Protein AF-A0A661WJ34-F1 (afdb_monomer_lite)

Structure (mmCIF, N/CA/C/O backbone):
data_AF-A0A661WJ34-F1
#
_entry.id   AF-A0A661WJ34-F1
#
loop_
_atom_site.group_PDB
_atom_site.id
_atom_site.type_symbol
_atom_site.label_atom_id
_atom_site.label_alt_id
_atom_site.label_comp_id
_atom_site.label_asym_id
_atom_site.label_entity_id
_atom_site.label_seq_id
_atom_site.pdbx_PDB_ins_code
_atom_site.Cartn_x
_atom_site.Cartn_y
_atom_site.Cartn_z
_atom_site.occupancy
_atom_site.B_iso_or_equiv
_atom_site.auth_seq_id
_atom_site.auth_comp_id
_atom_site.auth_asym_id
_atom_site.auth_atom_id
_atom_site.pdbx_PDB_model_num
ATOM 1 N N . MET A 1 1 ? 0.796 -4.594 18.174 1.00 51.69 1 MET A N 1
ATOM 2 C CA . MET A 1 1 ? 0.761 -3.119 18.205 1.00 51.69 1 MET A CA 1
ATOM 3 C C . MET A 1 1 ? 1.627 -2.633 17.064 1.00 51.69 1 MET A C 1
ATOM 5 O O . MET A 1 1 ? 2.802 -2.977 17.048 1.00 51.69 1 MET A O 1
ATOM 9 N N . SER A 1 2 ? 1.042 -1.955 16.076 1.00 58.69 2 SER A N 1
ATOM 10 C CA . SER A 1 2 ? 1.826 -1.200 15.095 1.00 58.69 2 SER A CA 1
ATOM 11 C C . SER A 1 2 ? 2.604 -0.106 15.833 1.00 58.69 2 SER A C 1
ATOM 13 O O . SER A 1 2 ? 2.146 0.401 16.855 1.00 58.69 2 SER A O 1
ATOM 15 N N . LEU A 1 3 ? 3.793 0.243 15.339 1.00 66.56 3 LEU A N 1
ATOM 16 C CA . LEU A 1 3 ? 4.609 1.332 15.899 1.00 66.56 3 LEU A CA 1
ATOM 17 C C . LEU A 1 3 ? 3.978 2.721 15.670 1.00 66.56 3 LEU A C 1
ATOM 19 O O . LEU A 1 3 ? 4.454 3.705 16.227 1.00 66.56 3 LEU A O 1
ATOM 23 N N . ILE A 1 4 ? 2.929 2.789 14.846 1.00 73.56 4 ILE A N 1
ATOM 24 C CA . ILE A 1 4 ? 2.230 4.002 14.425 1.00 73.56 4 ILE A CA 1
ATOM 25 C C . ILE A 1 4 ? 0.730 3.769 14.634 1.00 73.56 4 ILE A C 1
ATOM 27 O O . ILE A 1 4 ? 0.209 2.717 14.250 1.00 73.56 4 ILE A O 1
ATOM 31 N N . GLU A 1 5 ? 0.072 4.723 15.289 1.00 81.88 5 GLU A N 1
ATOM 32 C CA . GLU A 1 5 ? -1.382 4.760 15.477 1.00 81.88 5 GLU A CA 1
ATOM 33 C C . GLU A 1 5 ? -2.086 5.002 14.132 1.00 81.88 5 GLU A C 1
ATOM 35 O O . GLU A 1 5 ? -1.545 5.699 13.273 1.00 81.88 5 GLU A O 1
ATOM 40 N N . GLU A 1 6 ? -3.270 4.415 13.935 1.00 81.81 6 GLU A N 1
ATOM 41 C CA . GLU A 1 6 ? -4.092 4.721 12.757 1.00 81.81 6 GLU A CA 1
ATOM 42 C C . GLU A 1 6 ? -4.465 6.206 12.767 1.00 81.81 6 GLU A C 1
ATOM 44 O O . GLU A 1 6 ? -4.808 6.771 13.806 1.00 81.81 6 GLU A O 1
ATOM 49 N N . SER A 1 7 ? -4.381 6.855 11.608 1.00 87.06 7 SER A N 1
ATOM 50 C CA . SER A 1 7 ? -4.627 8.291 11.499 1.00 87.06 7 SER A CA 1
ATOM 51 C C . SER A 1 7 ? -6.099 8.654 11.713 1.00 87.06 7 SER A C 1
ATOM 53 O O . SER A 1 7 ? -6.412 9.807 12.022 1.00 87.06 7 SER A O 1
ATOM 55 N N . GLY A 1 8 ? -7.010 7.693 11.514 1.00 88.62 8 GLY A N 1
ATOM 56 C CA . GLY A 1 8 ? -8.454 7.914 11.503 1.00 88.62 8 GLY A CA 1
ATOM 57 C C . GLY A 1 8 ? -8.942 8.628 10.237 1.00 88.62 8 GLY A C 1
ATOM 58 O O . GLY A 1 8 ? -10.118 8.993 10.144 1.00 88.62 8 GLY A O 1
ATOM 59 N N . LEU A 1 9 ? -8.055 8.846 9.258 1.00 91.06 9 LEU A N 1
ATOM 60 C CA . LEU A 1 9 ? -8.345 9.447 7.963 1.00 91.06 9 LEU A CA 1
ATOM 61 C C . LEU A 1 9 ? -8.109 8.416 6.860 1.00 91.06 9 LEU A C 1
ATOM 63 O O . LEU A 1 9 ? -6.991 7.984 6.616 1.00 91.06 9 LEU A O 1
ATOM 67 N N . TYR A 1 10 ? -9.172 8.083 6.134 1.00 94.12 10 TYR A N 1
ATOM 68 C CA . TYR A 1 10 ? -9.137 6.996 5.161 1.00 94.12 10 TYR A CA 1
ATOM 69 C C . TYR A 1 10 ? -9.079 7.494 3.713 1.00 94.12 10 TYR A C 1
ATOM 71 O O . TYR A 1 10 ? -9.934 8.269 3.258 1.00 94.12 10 TYR A O 1
ATOM 79 N N . TYR A 1 11 ? -8.118 6.965 2.960 1.00 95.56 11 TYR A N 1
ATOM 80 C CA . TYR A 1 11 ? -8.071 7.014 1.503 1.00 95.56 11 TYR A CA 1
ATOM 81 C C . TYR A 1 11 ? -8.998 5.961 0.867 1.00 95.56 11 TYR A C 1
ATOM 83 O O . TYR A 1 11 ? -9.326 4.943 1.488 1.00 95.56 11 TYR A O 1
ATOM 91 N N . PRO A 1 12 ? -9.421 6.170 -0.398 1.00 97.44 12 PRO A N 1
ATOM 92 C CA . PRO A 1 12 ? -10.112 5.145 -1.173 1.00 97.44 12 PRO A CA 1
ATOM 93 C C . PRO A 1 12 ? -9.268 3.872 -1.326 1.00 97.44 12 PRO A C 1
ATOM 95 O O . PRO A 1 12 ? -8.077 3.959 -1.619 1.00 97.44 12 PRO A O 1
ATOM 98 N N . ASN A 1 13 ? -9.883 2.693 -1.239 1.00 97.12 13 ASN A N 1
ATOM 99 C CA . ASN A 1 13 ? -9.185 1.406 -1.353 1.00 97.12 13 ASN A CA 1
ATOM 100 C C . ASN A 1 13 ? -8.373 1.288 -2.653 1.00 97.12 13 ASN A C 1
ATOM 102 O O . ASN A 1 13 ? -7.219 0.857 -2.630 1.00 97.12 13 ASN A O 1
ATOM 106 N N . LYS A 1 14 ? -8.927 1.765 -3.778 1.00 97.44 14 LYS A N 1
ATOM 107 C CA . LYS A 1 14 ? -8.237 1.796 -5.078 1.00 97.44 14 LYS A CA 1
ATOM 108 C C . LYS A 1 14 ? -6.901 2.553 -5.026 1.00 97.44 14 LYS A C 1
ATOM 110 O O . LYS A 1 14 ? -5.976 2.165 -5.733 1.00 97.44 14 LYS A O 1
ATOM 115 N N . PHE A 1 15 ? -6.764 3.588 -4.194 1.00 97.12 15 PHE A N 1
ATOM 116 C CA . PHE A 1 15 ? -5.491 4.295 -4.017 1.00 97.12 15 PHE A CA 1
ATOM 117 C C . PHE A 1 15 ? -4.428 3.381 -3.392 1.00 97.12 15 PHE A C 1
ATOM 119 O O . PHE A 1 15 ? -3.365 3.189 -3.983 1.00 97.12 15 PHE A O 1
ATOM 126 N N . GLY A 1 16 ? -4.744 2.745 -2.259 1.00 95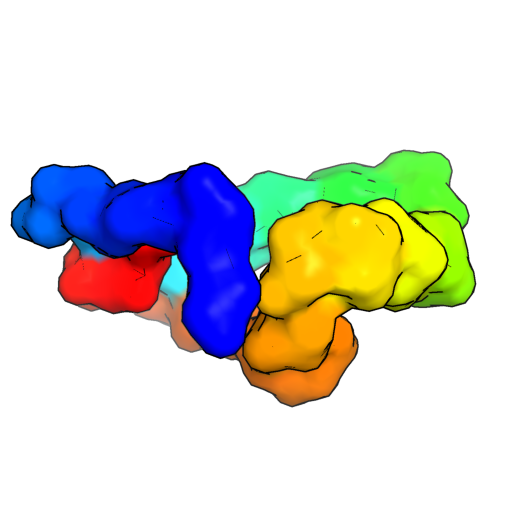.94 16 GLY A N 1
ATOM 127 C CA . GLY A 1 16 ? -3.847 1.784 -1.610 1.00 95.94 16 GLY A CA 1
ATOM 128 C C . GLY A 1 16 ? -3.511 0.591 -2.510 1.00 95.94 16 GLY A C 1
ATOM 129 O O . GLY A 1 16 ? -2.355 0.177 -2.591 1.00 95.94 16 GLY A O 1
ATOM 130 N N . LEU A 1 17 ? -4.497 0.086 -3.260 1.00 97.38 17 LEU A N 1
ATOM 131 C CA . LEU A 1 17 ? -4.306 -1.001 -4.222 1.00 97.38 17 LEU A CA 1
ATOM 132 C C . LEU A 1 17 ? -3.300 -0.639 -5.323 1.00 97.38 17 LEU A C 1
ATOM 134 O O . LEU A 1 17 ? -2.438 -1.453 -5.646 1.00 97.38 17 LEU A O 1
ATOM 138 N N . ILE A 1 18 ? -3.400 0.564 -5.901 1.00 97.75 18 ILE A N 1
ATOM 139 C CA . ILE A 1 18 ? -2.466 1.034 -6.937 1.00 97.75 18 ILE A CA 1
ATOM 140 C C . ILE A 1 18 ? -1.045 1.118 -6.377 1.00 97.75 18 ILE A C 1
ATOM 142 O O . ILE A 1 18 ? -0.115 0.662 -7.036 1.00 97.75 18 ILE A O 1
ATOM 146 N N . ILE A 1 19 ? -0.877 1.648 -5.161 1.00 96.31 19 ILE A N 1
ATOM 147 C CA . ILE A 1 19 ? 0.436 1.749 -4.511 1.00 96.31 19 ILE A CA 1
ATOM 148 C C . ILE A 1 19 ? 1.051 0.364 -4.316 1.00 96.31 19 ILE A C 1
ATOM 150 O O . ILE A 1 19 ? 2.178 0.132 -4.744 1.00 96.31 19 ILE A O 1
ATOM 154 N N . ILE A 1 20 ? 0.311 -0.565 -3.705 1.00 96.12 20 ILE A N 1
ATOM 155 C CA . ILE A 1 20 ? 0.820 -1.913 -3.416 1.00 96.12 20 ILE A CA 1
ATOM 156 C C . ILE A 1 20 ? 1.186 -2.640 -4.714 1.00 96.12 20 ILE A C 1
ATOM 158 O O . ILE A 1 20 ? 2.263 -3.226 -4.794 1.00 96.12 20 ILE A O 1
ATOM 162 N N . LYS A 1 21 ? 0.350 -2.538 -5.755 1.00 96.75 21 LYS A N 1
ATOM 163 C CA . LYS A 1 21 ? 0.646 -3.129 -7.068 1.00 96.75 21 LYS A CA 1
ATOM 164 C C . LYS A 1 21 ? 1.868 -2.506 -7.738 1.00 96.75 21 LYS A C 1
ATOM 166 O O . LYS A 1 21 ? 2.663 -3.234 -8.314 1.00 96.75 21 LYS A O 1
ATOM 171 N N . ALA A 1 22 ? 2.040 -1.187 -7.657 1.00 97.88 22 ALA A N 1
ATOM 172 C CA . ALA A 1 22 ? 3.220 -0.522 -8.208 1.00 97.88 22 ALA A CA 1
ATOM 173 C C . ALA A 1 22 ? 4.508 -0.961 -7.489 1.00 97.88 22 ALA A C 1
ATOM 175 O O . ALA A 1 22 ? 5.531 -1.180 -8.131 1.00 97.88 22 ALA A O 1
ATOM 176 N N . LEU A 1 23 ? 4.455 -1.139 -6.165 1.00 96.81 23 LEU A N 1
ATOM 177 C CA . LEU A 1 23 ? 5.575 -1.688 -5.395 1.00 96.81 23 LEU A CA 1
ATOM 178 C C . LEU A 1 23 ? 5.866 -3.149 -5.770 1.00 96.81 23 LEU A C 1
ATOM 180 O O . LEU A 1 23 ? 7.033 -3.508 -5.927 1.00 96.81 23 LEU A O 1
ATOM 184 N N . GLU A 1 24 ? 4.830 -3.980 -5.943 1.00 96.50 24 GLU A N 1
ATOM 185 C CA . GLU A 1 24 ? 4.985 -5.366 -6.407 1.00 96.50 24 GLU A CA 1
ATOM 186 C C . GLU A 1 24 ? 5.626 -5.430 -7.799 1.00 96.50 24 GLU A C 1
ATOM 188 O O . GLU A 1 24 ? 6.510 -6.253 -8.016 1.00 96.50 24 GLU A O 1
ATOM 193 N N . ASP A 1 25 ? 5.227 -4.550 -8.720 1.00 97.75 25 ASP A N 1
ATOM 194 C CA . ASP A 1 25 ? 5.747 -4.504 -10.092 1.00 97.75 25 ASP A CA 1
ATOM 195 C C . ASP A 1 25 ? 7.236 -4.121 -10.133 1.00 97.75 25 ASP A C 1
ATOM 197 O O . ASP A 1 25 ? 8.033 -4.748 -10.829 1.00 97.75 25 ASP A O 1
ATOM 201 N N . VAL A 1 26 ? 7.648 -3.141 -9.319 1.00 97.75 26 VAL A N 1
ATOM 202 C CA . VAL A 1 26 ? 9.046 -2.677 -9.266 1.00 97.75 26 VAL A CA 1
ATOM 203 C C . VAL A 1 26 ? 9.961 -3.661 -8.531 1.00 97.75 26 VAL A C 1
ATOM 205 O O . VAL A 1 26 ? 11.101 -3.872 -8.942 1.00 97.75 26 VAL A O 1
ATOM 208 N N . MET A 1 27 ? 9.503 -4.236 -7.417 1.00 96.12 27 MET A N 1
ATOM 209 C CA . MET A 1 27 ? 10.356 -5.020 -6.512 1.00 96.12 27 MET A CA 1
ATOM 210 C C . MET A 1 27 ? 10.164 -6.539 -6.622 1.00 96.12 27 MET A C 1
ATOM 212 O O . MET A 1 27 ? 10.958 -7.308 -6.071 1.00 96.12 27 MET A O 1
ATOM 216 N N . GLY A 1 28 ? 9.094 -6.986 -7.275 1.00 97.00 28 GLY A N 1
ATOM 217 C CA . GLY A 1 28 ? 8.610 -8.360 -7.231 1.00 97.00 28 GLY A CA 1
ATOM 218 C C . GLY A 1 28 ? 7.937 -8.724 -5.901 1.00 97.00 28 GLY A C 1
ATOM 219 O O . GLY A 1 28 ? 8.137 -8.100 -4.854 1.00 97.00 28 GLY A O 1
ATOM 220 N N . ARG A 1 29 ? 7.171 -9.820 -5.923 1.00 95.25 29 ARG A N 1
ATOM 221 C CA . ARG A 1 29 ? 6.378 -10.295 -4.776 1.00 95.25 29 ARG A CA 1
ATOM 222 C C . ARG A 1 29 ? 7.206 -10.581 -3.520 1.00 95.25 29 ARG A C 1
ATOM 224 O O . ARG A 1 29 ? 6.806 -10.218 -2.419 1.00 95.25 29 ARG A O 1
ATOM 231 N N . ASN A 1 30 ? 8.387 -11.184 -3.668 1.00 96.56 30 ASN A N 1
ATOM 232 C CA . ASN A 1 30 ? 9.266 -11.475 -2.527 1.00 96.56 30 ASN A CA 1
ATOM 233 C C . ASN A 1 30 ? 9.811 -10.196 -1.876 1.00 96.56 30 ASN A C 1
ATOM 235 O O . ASN A 1 30 ? 9.880 -10.115 -0.650 1.00 96.56 30 ASN A O 1
ATOM 239 N N . GLY A 1 31 ? 10.170 -9.197 -2.690 1.00 96.69 31 GLY A N 1
ATOM 240 C CA . GLY A 1 31 ? 10.631 -7.901 -2.202 1.00 96.69 31 GLY A CA 1
ATOM 241 C C . GLY A 1 31 ? 9.526 -7.165 -1.452 1.00 96.69 31 GLY A C 1
ATOM 242 O O . GLY A 1 31 ? 9.749 -6.697 -0.335 1.00 96.69 31 GLY A O 1
ATOM 243 N N . LEU A 1 32 ? 8.322 -7.110 -2.033 1.00 97.06 32 LEU A N 1
ATOM 244 C CA . LEU A 1 32 ? 7.155 -6.502 -1.392 1.00 97.06 32 LEU A CA 1
ATOM 245 C C . LEU A 1 32 ? 6.858 -7.172 -0.044 1.00 97.06 32 LEU A C 1
ATOM 247 O O . LEU A 1 32 ? 6.725 -6.488 0.971 1.00 97.06 32 LEU A O 1
ATOM 251 N N . ASN A 1 33 ? 6.836 -8.506 -0.011 1.00 96.56 33 ASN A N 1
ATOM 252 C CA . ASN A 1 33 ? 6.608 -9.261 1.217 1.00 96.56 33 ASN A CA 1
ATOM 253 C C . ASN A 1 33 ? 7.658 -8.942 2.289 1.00 96.56 33 ASN A C 1
ATOM 255 O O . ASN A 1 33 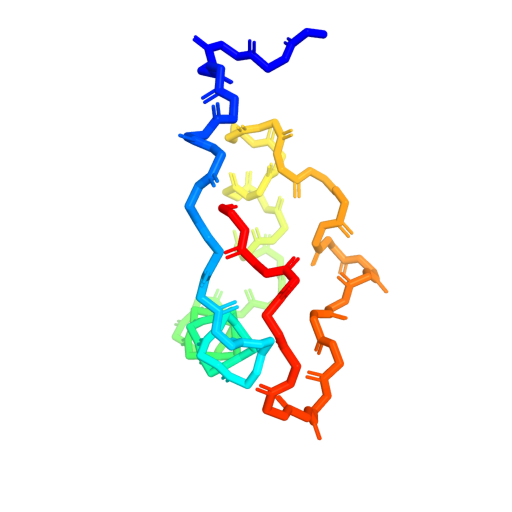? 7.303 -8.792 3.456 1.00 96.56 33 ASN A O 1
ATOM 259 N N . ALA A 1 34 ? 8.937 -8.812 1.923 1.00 96.75 34 ALA A N 1
ATOM 260 C CA . ALA A 1 34 ? 9.993 -8.468 2.874 1.00 96.75 34 ALA A CA 1
ATOM 261 C C . ALA A 1 34 ? 9.774 -7.082 3.509 1.00 96.75 34 ALA A C 1
ATOM 263 O O . ALA A 1 34 ? 9.863 -6.956 4.731 1.00 96.75 34 ALA A O 1
ATOM 264 N N . ILE A 1 35 ? 9.429 -6.061 2.712 1.00 94.81 35 ILE A N 1
ATOM 265 C CA . ILE A 1 35 ? 9.169 -4.707 3.229 1.00 94.81 35 ILE A CA 1
ATOM 266 C C . ILE A 1 35 ? 7.893 -4.661 4.074 1.00 94.81 35 ILE A C 1
ATOM 268 O O . ILE A 1 35 ? 7.907 -4.068 5.150 1.00 94.81 35 ILE A O 1
ATOM 272 N N . LEU A 1 36 ? 6.809 -5.316 3.646 1.00 94.38 36 LEU A N 1
ATOM 273 C CA . LEU A 1 36 ? 5.569 -5.379 4.429 1.00 94.38 36 LEU A CA 1
ATOM 274 C C . LEU A 1 36 ? 5.782 -6.070 5.782 1.00 94.38 36 LEU A C 1
ATOM 276 O O . LEU A 1 36 ? 5.253 -5.606 6.790 1.00 94.38 36 LEU A O 1
ATOM 280 N N . ASN A 1 37 ? 6.591 -7.134 5.829 1.00 94.38 37 ASN A N 1
ATOM 281 C CA . ASN A 1 37 ? 6.985 -7.764 7.091 1.00 94.38 37 ASN A CA 1
ATOM 282 C C . ASN A 1 37 ? 7.799 -6.807 7.972 1.00 94.38 37 ASN A C 1
ATOM 284 O O . ASN A 1 37 ? 7.489 -6.661 9.152 1.00 94.38 37 ASN A O 1
ATOM 288 N N . LEU A 1 38 ? 8.798 -6.124 7.402 1.00 93.94 38 LEU A N 1
ATOM 289 C CA . LEU A 1 38 ? 9.635 -5.168 8.133 1.00 93.94 38 LEU A CA 1
ATOM 290 C C . LEU A 1 38 ? 8.820 -3.995 8.703 1.00 93.94 38 LEU A C 1
ATOM 292 O O . LEU A 1 38 ? 9.078 -3.549 9.817 1.00 93.94 38 LEU A O 1
ATOM 296 N N . ALA A 1 39 ? 7.821 -3.521 7.957 1.00 91.12 39 ALA A N 1
ATOM 297 C CA . ALA A 1 39 ? 6.931 -2.434 8.356 1.00 91.12 39 ALA A CA 1
ATOM 298 C C . ALA A 1 39 ? 5.802 -2.869 9.314 1.00 91.12 39 ALA A C 1
ATOM 300 O O . ALA A 1 39 ? 5.028 -2.027 9.765 1.00 91.12 39 ALA A O 1
ATOM 301 N N . GLY A 1 40 ? 5.662 -4.167 9.614 1.00 91.19 40 GLY A N 1
ATOM 302 C CA . GLY A 1 40 ? 4.546 -4.687 10.414 1.00 91.19 40 GLY A CA 1
ATOM 303 C C . GLY A 1 40 ? 3.185 -4.624 9.704 1.00 91.19 40 GLY A C 1
ATOM 304 O O . GLY A 1 40 ? 2.145 -4.674 10.356 1.00 91.19 40 GLY A O 1
ATOM 305 N N . LEU A 1 41 ? 3.180 -4.529 8.373 1.00 91.62 41 LEU A N 1
ATOM 306 C CA . LEU A 1 41 ? 2.000 -4.406 7.510 1.00 91.62 41 LEU A CA 1
ATOM 307 C C . LEU A 1 41 ? 1.628 -5.739 6.839 1.00 91.62 41 LEU A C 1
ATOM 309 O O . LEU A 1 41 ? 1.201 -5.784 5.685 1.00 91.62 41 LEU A O 1
ATOM 313 N N . THR A 1 42 ? 1.762 -6.847 7.567 1.00 92.12 42 THR A N 1
ATOM 314 C CA . THR A 1 42 ? 1.536 -8.205 7.042 1.00 92.12 42 THR A CA 1
ATOM 315 C C . THR A 1 42 ? 0.114 -8.441 6.527 1.00 92.12 42 THR A C 1
ATOM 317 O O . THR A 1 42 ? -0.078 -9.294 5.663 1.00 92.12 42 THR A O 1
ATOM 320 N N . LYS A 1 43 ? -0.869 -7.638 6.969 1.00 91.44 43 LYS A N 1
ATOM 321 C CA . LYS A 1 43 ? -2.257 -7.653 6.464 1.00 91.44 43 LYS A CA 1
ATOM 322 C C . LYS A 1 43 ? -2.354 -7.480 4.942 1.00 91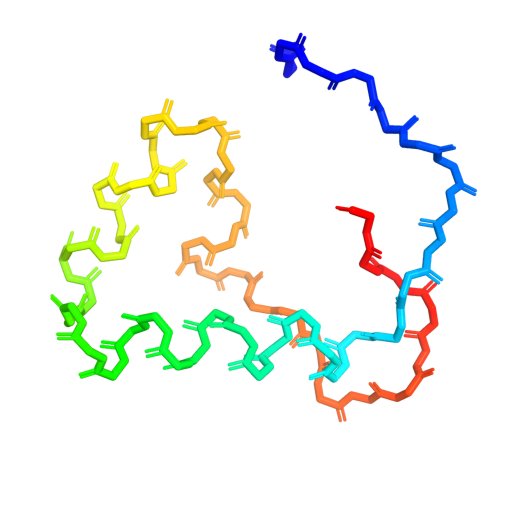.44 43 LYS A C 1
ATOM 324 O O . LYS A 1 43 ? -3.272 -8.015 4.332 1.00 91.44 43 LYS A O 1
ATOM 329 N N . TYR A 1 44 ? -1.383 -6.802 4.330 1.00 93.12 44 TYR A N 1
ATOM 330 C CA . TYR A 1 44 ? -1.351 -6.545 2.891 1.00 93.12 44 TYR A CA 1
ATOM 331 C C . TYR A 1 44 ? -0.575 -7.591 2.073 1.00 93.12 44 TYR A C 1
ATOM 333 O O . TYR A 1 44 ? -0.481 -7.432 0.864 1.00 93.12 44 TYR A O 1
ATOM 341 N N . ILE A 1 45 ? -0.024 -8.652 2.680 1.00 92.50 45 ILE A N 1
ATOM 342 C CA . ILE A 1 45 ? 0.707 -9.705 1.941 1.00 92.50 45 ILE A CA 1
ATOM 343 C C . ILE A 1 45 ? -0.255 -10.543 1.088 1.00 92.50 45 ILE A C 1
ATOM 345 O O . ILE A 1 45 ? -0.015 -10.740 -0.102 1.00 92.50 45 ILE A O 1
ATOM 349 N N . ASP A 1 46 ? -1.368 -10.977 1.686 1.00 88.50 46 ASP A N 1
ATOM 350 C CA . ASP A 1 46 ? -2.410 -11.769 1.014 1.00 88.50 46 ASP A CA 1
ATOM 351 C C . ASP A 1 46 ? -3.771 -11.048 0.963 1.00 88.50 46 ASP A C 1
ATOM 353 O O . ASP A 1 46 ? -4.712 -11.525 0.331 1.00 88.50 46 ASP A O 1
ATOM 357 N N . GLY A 1 47 ? -3.883 -9.882 1.609 1.00 90.94 47 GLY A N 1
ATOM 358 C CA . GLY A 1 47 ? -5.106 -9.084 1.707 1.00 90.94 47 GLY A CA 1
ATOM 359 C C . GLY A 1 47 ? -4.961 -7.723 1.040 1.00 90.94 47 GLY A C 1
ATOM 360 O O . GLY A 1 47 ? -4.874 -6.702 1.720 1.00 90.94 47 GLY A O 1
ATOM 361 N N . TYR A 1 48 ? -4.908 -7.687 -0.292 1.00 93.56 48 TYR A N 1
ATOM 362 C CA . TYR A 1 48 ? -4.834 -6.411 -1.010 1.0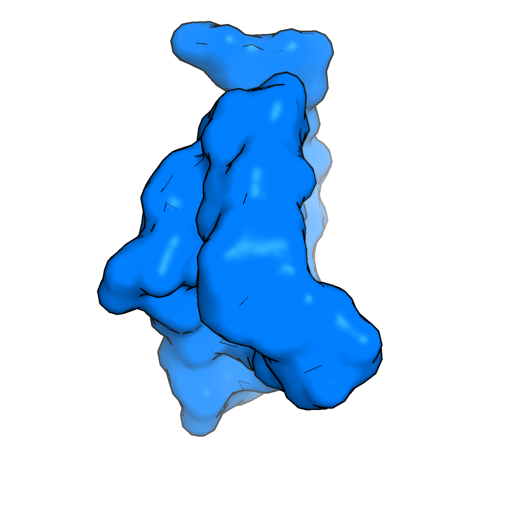0 93.56 48 TYR A CA 1
ATOM 363 C C . TYR A 1 48 ? -6.114 -5.591 -0.793 1.00 93.56 48 TYR A C 1
ATOM 365 O O . TYR A 1 48 ? -7.195 -6.176 -0.668 1.00 93.56 48 TYR A O 1
ATOM 373 N N . PRO A 1 49 ? -6.026 -4.246 -0.783 1.00 95.88 49 PRO A N 1
ATOM 374 C CA . PRO A 1 49 ? -7.212 -3.408 -0.709 1.00 95.88 49 PRO A CA 1
ATOM 375 C C . PRO A 1 49 ? -8.187 -3.732 -1.855 1.00 95.88 49 PRO A C 1
ATOM 377 O O . PRO A 1 49 ? -7.742 -3.973 -2.983 1.00 95.88 49 PRO A O 1
ATOM 380 N N . PRO A 1 50 ? -9.508 -3.730 -1.606 1.00 96.56 50 PRO A N 1
ATOM 381 C CA . PRO A 1 50 ? -10.503 -3.957 -2.647 1.00 96.56 50 PRO A CA 1
ATOM 382 C C . PRO A 1 50 ? -10.368 -2.967 -3.809 1.00 96.56 50 PRO A C 1
ATOM 384 O O . PRO A 1 50 ? -10.046 -1.794 -3.614 1.00 96.56 50 PRO A O 1
ATOM 387 N N . ASP A 1 51 ? -10.686 -3.402 -5.028 1.00 97.00 51 ASP A N 1
ATOM 388 C CA . ASP A 1 51 ? -10.699 -2.511 -6.193 1.00 97.00 51 ASP A CA 1
ATOM 389 C C . ASP A 1 51 ? -11.994 -1.680 -6.259 1.00 97.00 51 ASP A C 1
ATOM 391 O O . ASP A 1 51 ? -12.829 -1.841 -7.148 1.00 97.00 51 ASP A O 1
ATOM 395 N N . ASN A 1 52 ? -12.194 -0.808 -5.270 1.00 97.81 52 ASN A N 1
ATOM 396 C CA . ASN A 1 52 ? -13.346 0.083 -5.180 1.00 97.81 52 ASN A CA 1
ATOM 397 C C . ASN A 1 52 ? -12.948 1.475 -4.646 1.00 97.81 52 ASN A C 1
ATOM 399 O O . ASN A 1 52 ? -11.799 1.726 -4.279 1.00 97.81 52 ASN A O 1
ATOM 403 N N . LEU A 1 53 ? -13.895 2.415 -4.652 1.00 97.44 53 LEU A N 1
ATOM 404 C CA . LEU A 1 53 ? -13.675 3.792 -4.189 1.00 97.44 53 LEU A CA 1
ATOM 405 C C . LEU A 1 53 ? -14.102 4.016 -2.728 1.00 97.44 53 LEU A C 1
ATOM 407 O O . LEU A 1 53 ? -14.157 5.160 -2.278 1.00 97.44 53 LEU A O 1
ATOM 411 N N . GLU A 1 54 ? -14.413 2.951 -1.987 1.00 97.44 54 GLU A N 1
ATOM 412 C CA . GLU A 1 54 ? -14.771 3.054 -0.572 1.00 97.44 54 GLU A CA 1
ATOM 413 C C . GLU A 1 54 ? -13.551 3.477 0.247 1.00 97.44 54 GLU A C 1
ATOM 415 O O . GLU A 1 54 ? -12.421 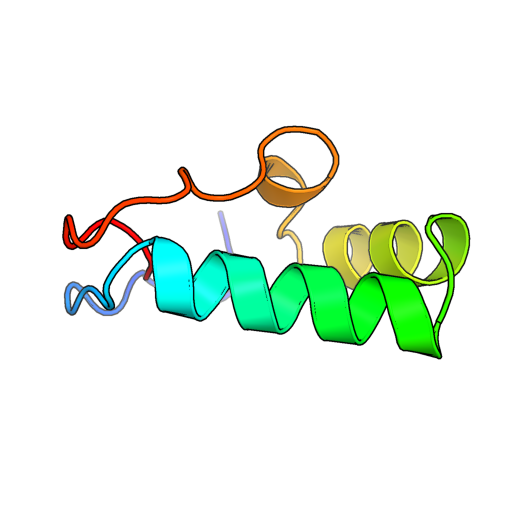3.084 -0.044 1.00 97.44 54 GLU A O 1
ATOM 420 N N . LYS A 1 55 ? -13.775 4.301 1.271 1.00 95.06 55 LYS A N 1
ATOM 421 C CA . LYS A 1 55 ? -12.715 4.798 2.147 1.00 95.06 55 LYS A CA 1
ATOM 422 C C . LYS A 1 55 ? -12.394 3.754 3.216 1.00 95.06 55 LYS A C 1
ATOM 424 O O . LYS A 1 55 ? -13.071 3.714 4.237 1.00 95.06 55 LYS A O 1
ATOM 429 N N . GLY A 1 56 ? -11.394 2.914 2.961 1.00 92.12 56 GLY A N 1
ATOM 430 C CA . GLY A 1 56 ? -10.985 1.838 3.871 1.00 92.12 56 GLY A CA 1
ATOM 431 C C . GLY A 1 56 ? -9.472 1.671 4.025 1.00 92.12 56 GLY A C 1
ATOM 432 O O . GLY A 1 56 ? -9.039 0.725 4.676 1.00 92.12 56 GLY A O 1
ATOM 433 N N . PHE A 1 57 ? -8.670 2.567 3.443 1.00 92.12 57 PHE A N 1
ATOM 434 C CA . PHE A 1 57 ? -7.210 2.513 3.506 1.00 92.12 57 PHE A CA 1
ATOM 435 C C . PHE A 1 57 ? -6.668 3.635 4.402 1.00 92.12 57 PHE A C 1
ATOM 437 O O . PHE A 1 57 ? -6.779 4.801 4.028 1.00 92.12 57 PHE A O 1
ATOM 444 N N . ASP A 1 58 ? -6.117 3.275 5.563 1.00 88.25 58 ASP A N 1
ATOM 445 C CA . ASP A 1 58 ? -5.405 4.162 6.506 1.00 88.25 58 ASP A CA 1
ATOM 446 C C . ASP A 1 58 ? -3.888 3.963 6.356 1.00 88.25 58 ASP A C 1
ATOM 448 O O . ASP A 1 58 ? -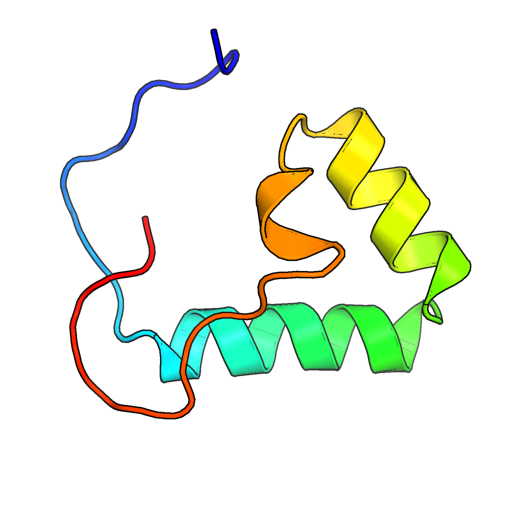3.453 2.778 6.385 1.00 88.25 58 ASP A O 1
#

Sequence (58 aa):
MSLIEESGLYYPNKFGLIIIKALEDVMGRNGLNAILNLAGLTKYIDGYPPDNLEKGFD

Foldseek 3Di:
DQPDDDPPFFFFLLVQLVVLVVCCVVQNLVRSCVVCVVRVNNCCSPPRRDNGRDGDHD

Secondary structure (DSSP, 8-state):
--SS---S--EEHHHHHHHHHHHHHHHHHHHHHHHHHHTT-THHHH-PPPSS-SEEE-

Radius of gyration: 11.55 Å; chains: 1; bounding box: 25×21×28 Å

pLDDT: mean 92.1, std 9.06, range [51.69, 97.88]